Pro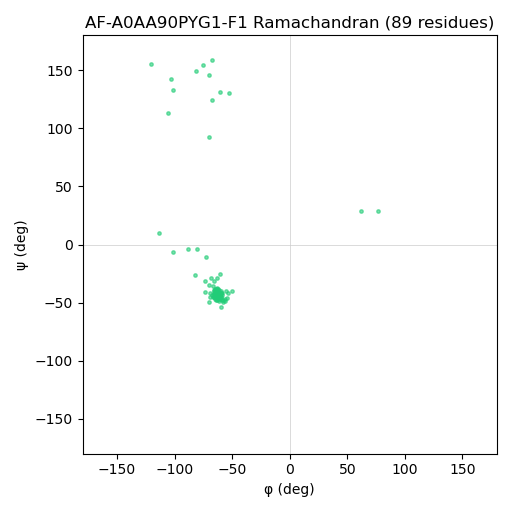tein AF-A0AA90PYG1-F1 (afdb_monomer)

Nearest PDB structures (foldseek):
  7t5u-assembly1_A  TM=7.226E-01  e=7.399E-02  Escherichia coli
  4pu8-assembly1_B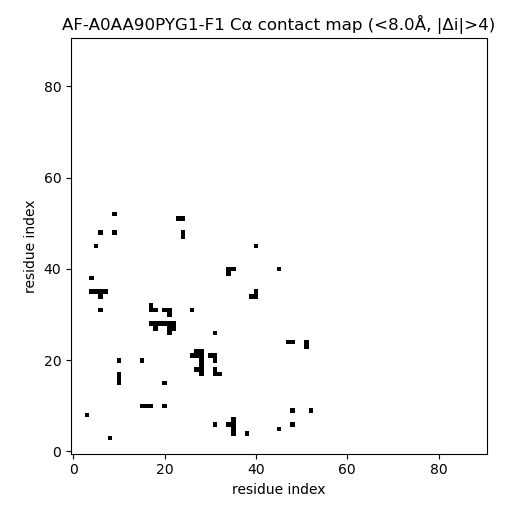  TM=7.060E-01  e=1.623E-01  Shewanella oneidensis MR-1
  3f51-assembly1_A  TM=5.510E-01  e=9.614E-02  Corynebacterium glutamicum
  4pu7-assembly1_B  TM=7.040E-01  e=2.109E-01  Shewanella oneidensis MR-1
  4pu4-assembly1_D  TM=6.996E-01  e=2.109E-01  Shewanella oneidensis MR-1

Structure (mmCIF, N/CA/C/O backbone):
data_AF-A0AA90PYG1-F1
#
_entry.id   AF-A0AA90PYG1-F1
#
loop_
_atom_site.group_PDB
_atom_site.id
_atom_site.type_symbol
_atom_site.label_atom_id
_atom_site.label_alt_id
_atom_site.label_comp_id
_atom_site.label_asym_id
_atom_site.label_entity_id
_atom_site.label_seq_id
_atom_site.pdbx_PDB_ins_code
_atom_site.Cartn_x
_atom_site.Cartn_y
_atom_site.Cartn_z
_atom_site.occupancy
_atom_site.B_iso_or_equiv
_atom_site.auth_seq_id
_atom_site.auth_comp_id
_atom_site.auth_asym_id
_atom_site.auth_atom_id
_atom_site.pdbx_PDB_model_num
ATOM 1 N N . MET A 1 1 ? 24.060 -6.320 7.397 1.00 38.59 1 MET A N 1
ATOM 2 C CA . MET A 1 1 ? 22.651 -5.964 7.652 1.00 38.59 1 MET A CA 1
ATOM 3 C C . MET A 1 1 ? 22.039 -5.659 6.305 1.00 38.59 1 MET A C 1
ATOM 5 O O . MET A 1 1 ? 22.411 -4.654 5.710 1.00 38.59 1 MET A O 1
ATOM 9 N N . ASP A 1 2 ? 21.211 -6.564 5.790 1.00 50.25 2 ASP A N 1
ATOM 10 C CA . ASP A 1 2 ? 20.607 -6.404 4.469 1.00 50.25 2 ASP A CA 1
ATOM 11 C C . ASP A 1 2 ? 19.624 -5.239 4.499 1.00 50.25 2 ASP A C 1
ATOM 13 O O . ASP A 1 2 ? 18.727 -5.171 5.340 1.00 50.25 2 ASP A O 1
ATOM 17 N N . LYS A 1 3 ? 19.838 -4.281 3.601 1.00 60.12 3 LYS A N 1
ATOM 18 C CA . LYS A 1 3 ? 18.965 -3.127 3.416 1.00 60.12 3 LYS A CA 1
ATOM 19 C C . LYS A 1 3 ? 17.663 -3.647 2.804 1.00 60.12 3 LYS A C 1
ATOM 21 O O . LYS A 1 3 ? 17.584 -3.856 1.598 1.00 60.12 3 LYS A O 1
ATOM 26 N N . GLU A 1 4 ? 16.689 -3.960 3.654 1.00 68.94 4 GLU A N 1
ATOM 27 C CA . GLU A 1 4 ? 15.437 -4.600 3.248 1.00 68.94 4 GLU A CA 1
ATOM 28 C C . GLU A 1 4 ? 14.761 -3.813 2.110 1.00 68.94 4 GLU A C 1
ATOM 30 O O . GLU A 1 4 ? 14.636 -2.588 2.161 1.00 68.94 4 GLU A O 1
ATOM 35 N N . ASN A 1 5 ? 14.367 -4.521 1.047 1.00 85.81 5 ASN A N 1
ATOM 36 C CA . ASN A 1 5 ? 13.723 -3.922 -0.121 1.00 85.81 5 ASN A CA 1
ATOM 37 C C . ASN A 1 5 ? 12.411 -3.237 0.302 1.00 85.81 5 ASN A C 1
ATOM 39 O O . ASN A 1 5 ? 11.580 -3.857 0.969 1.00 85.81 5 ASN A O 1
ATOM 43 N N . LEU A 1 6 ? 12.205 -1.987 -0.132 1.00 90.94 6 LEU A N 1
ATOM 44 C CA . LEU A 1 6 ? 11.021 -1.184 0.197 1.00 90.94 6 LEU A CA 1
ATOM 45 C C . LEU A 1 6 ? 9.706 -1.935 -0.066 1.00 90.94 6 LEU A C 1
ATOM 47 O O . LEU A 1 6 ? 8.806 -1.887 0.759 1.00 90.94 6 LEU A O 1
ATOM 51 N N . ILE A 1 7 ? 9.618 -2.695 -1.160 1.00 93.25 7 ILE A N 1
ATOM 52 C CA . IL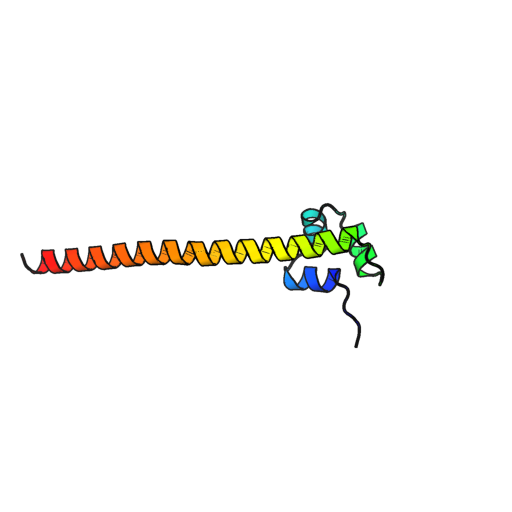E A 1 7 ? 8.427 -3.477 -1.518 1.00 93.25 7 ILE A CA 1
ATOM 53 C C . ILE A 1 7 ? 8.143 -4.565 -0.478 1.00 93.25 7 ILE A C 1
ATOM 55 O O . ILE A 1 7 ? 6.996 -4.741 -0.072 1.00 93.25 7 ILE A O 1
ATOM 59 N N . LYS A 1 8 ? 9.182 -5.287 -0.031 1.00 93.00 8 LYS A N 1
ATOM 60 C CA . LYS A 1 8 ? 9.055 -6.350 0.983 1.00 93.00 8 LYS A CA 1
ATOM 61 C C . LYS A 1 8 ? 8.569 -5.770 2.304 1.00 93.00 8 LYS A C 1
ATOM 63 O O . LYS A 1 8 ? 7.645 -6.308 2.910 1.00 93.00 8 LYS A O 1
ATOM 68 N N . LYS A 1 9 ? 9.163 -4.641 2.697 1.00 92.81 9 LYS A N 1
ATOM 69 C CA . LYS A 1 9 ? 8.787 -3.902 3.896 1.00 92.81 9 LYS A CA 1
ATOM 70 C C . LYS A 1 9 ? 7.324 -3.452 3.832 1.00 92.81 9 LYS A C 1
ATOM 72 O O . LYS A 1 9 ? 6.553 -3.812 4.712 1.00 92.81 9 LYS A O 1
ATOM 77 N N . THR A 1 10 ? 6.918 -2.760 2.765 1.00 93.44 10 THR A N 1
ATOM 78 C CA . THR A 1 10 ? 5.542 -2.258 2.614 1.00 93.44 10 THR A CA 1
ATOM 79 C C . THR A 1 10 ? 4.509 -3.385 2.576 1.00 93.44 10 THR A C 1
ATOM 81 O O . THR A 1 10 ? 3.481 -3.285 3.237 1.00 93.44 10 THR A O 1
ATOM 84 N N . ALA A 1 11 ? 4.776 -4.483 1.859 1.00 94.25 11 ALA A N 1
ATOM 85 C CA . ALA A 1 11 ? 3.874 -5.638 1.824 1.00 94.25 11 ALA A CA 1
ATOM 86 C C . ALA A 1 11 ? 3.656 -6.238 3.224 1.00 94.25 11 ALA A C 1
ATOM 88 O O . ALA A 1 11 ? 2.529 -6.558 3.597 1.00 94.25 11 ALA A O 1
ATOM 89 N N . LYS A 1 12 ? 4.729 -6.342 4.018 1.00 94.38 12 LYS A N 1
ATOM 90 C CA . LYS A 1 12 ? 4.678 -6.848 5.392 1.00 94.38 12 LYS A CA 1
ATOM 91 C C . LYS A 1 12 ? 3.954 -5.891 6.339 1.00 94.38 12 LYS A C 1
ATOM 93 O O . LYS A 1 12 ? 3.134 -6.346 7.127 1.00 94.38 12 LYS A O 1
ATOM 98 N N . GLU A 1 13 ? 4.246 -4.594 6.262 1.00 92.88 13 GLU A N 1
ATOM 99 C CA . GLU A 1 13 ? 3.626 -3.563 7.109 1.00 92.88 13 GLU A CA 1
ATOM 100 C C . GLU A 1 13 ? 2.121 -3.441 6.861 1.00 92.88 13 GLU A C 1
ATOM 102 O O . GLU A 1 13 ? 1.353 -3.319 7.809 1.00 92.88 13 GLU A O 1
ATOM 107 N N . LEU A 1 14 ? 1.694 -3.525 5.600 1.00 93.88 14 LEU A N 1
ATOM 108 C CA . LEU A 1 14 ? 0.284 -3.415 5.224 1.00 93.88 14 LEU A CA 1
ATOM 109 C C . LEU A 1 14 ? -0.467 -4.755 5.245 1.00 93.88 14 LEU A C 1
ATOM 111 O O . LEU A 1 14 ? -1.665 -4.777 4.978 1.00 93.88 14 LEU A O 1
ATOM 115 N N . GLY A 1 15 ? 0.218 -5.871 5.520 1.00 95.94 15 GLY A N 1
ATOM 116 C CA . GLY A 1 15 ? -0.381 -7.209 5.491 1.00 95.94 15 GLY A CA 1
ATOM 117 C C . GLY A 1 15 ? -0.912 -7.618 4.111 1.00 95.94 15 GLY A C 1
ATOM 118 O O . GLY A 1 15 ? -1.873 -8.377 4.029 1.00 95.94 15 GLY A O 1
ATOM 119 N N . MET A 1 16 ? -0.313 -7.104 3.032 1.00 96.06 16 MET A N 1
ATOM 120 C CA . MET A 1 16 ? -0.766 -7.316 1.655 1.00 96.06 16 MET A CA 1
ATOM 121 C C . MET A 1 16 ? 0.098 -8.343 0.928 1.00 96.06 16 MET A C 1
ATOM 123 O O . MET A 1 16 ? 1.328 -8.348 1.020 1.00 96.06 16 MET A O 1
ATOM 127 N N . THR A 1 17 ? -0.534 -9.165 0.097 1.00 96.94 17 THR A N 1
ATOM 128 C CA . THR A 1 17 ? 0.170 -9.947 -0.922 1.00 96.94 17 THR A CA 1
ATOM 129 C C . THR A 1 17 ? 0.745 -9.027 -2.005 1.00 96.94 17 THR A C 1
ATOM 131 O O . THR A 1 17 ? 0.253 -7.925 -2.243 1.00 96.94 17 THR A O 1
ATOM 134 N N . TYR A 1 18 ? 1.756 -9.482 -2.755 1.00 96.38 18 TYR A N 1
ATOM 135 C CA . TYR A 1 18 ? 2.293 -8.700 -3.884 1.00 96.38 18 TYR A CA 1
ATOM 136 C C . TYR A 1 18 ? 1.262 -8.416 -4.979 1.00 96.38 18 TYR A C 1
ATOM 138 O O . TYR A 1 18 ? 1.396 -7.430 -5.702 1.00 96.38 18 TYR A O 1
ATOM 146 N N . LYS A 1 19 ? 0.237 -9.265 -5.101 1.00 97.38 19 LYS A N 1
ATOM 147 C CA . LYS A 1 19 ? -0.873 -9.046 -6.024 1.00 97.38 19 LYS A CA 1
ATOM 148 C C . LYS A 1 19 ? -1.743 -7.879 -5.561 1.00 97.38 19 LYS A C 1
ATOM 150 O O . LYS A 1 19 ? -2.012 -6.984 -6.353 1.00 97.38 19 LYS A O 1
ATOM 155 N N . GLU A 1 20 ? -2.146 -7.874 -4.293 1.00 97.62 20 GLU A N 1
ATOM 156 C CA . GLU A 1 20 ? -2.945 -6.789 -3.705 1.00 97.62 20 GLU A CA 1
ATOM 157 C C . GLU A 1 20 ? -2.172 -5.475 -3.690 1.00 97.62 20 GLU A C 1
ATOM 159 O O . GLU A 1 20 ? -2.714 -4.448 -4.092 1.00 97.62 20 GLU A O 1
ATOM 164 N N . LEU A 1 21 ? -0.887 -5.525 -3.324 1.00 97.06 21 LEU A N 1
ATOM 165 C CA . LEU A 1 21 ? -0.006 -4.367 -3.375 1.00 97.06 21 LEU A CA 1
ATOM 166 C C . LEU A 1 21 ? 0.059 -3.808 -4.798 1.00 97.06 21 LEU A C 1
ATOM 168 O O . LEU A 1 21 ? -0.165 -2.622 -4.990 1.00 97.06 21 LEU A O 1
ATOM 172 N N . GLY A 1 22 ? 0.291 -4.660 -5.803 1.00 97.12 22 GLY A N 1
ATOM 173 C CA . GLY A 1 22 ? 0.297 -4.250 -7.208 1.00 97.12 22 GLY A CA 1
ATOM 174 C C . GLY A 1 22 ? -1.004 -3.569 -7.629 1.00 97.12 22 GLY A C 1
ATOM 175 O O . GLY A 1 22 ? -0.962 -2.464 -8.164 1.00 97.12 22 GLY A O 1
ATOM 176 N N . ILE A 1 23 ? -2.156 -4.167 -7.313 1.00 97.50 23 ILE A N 1
ATOM 177 C CA . ILE A 1 23 ? -3.475 -3.588 -7.613 1.00 97.50 23 ILE A CA 1
ATOM 178 C C . ILE A 1 23 ? -3.634 -2.210 -6.957 1.00 97.50 23 ILE A C 1
ATOM 180 O O . ILE A 1 23 ? -4.083 -1.276 -7.619 1.00 97.50 23 ILE A O 1
ATOM 184 N N . ALA A 1 24 ? -3.217 -2.057 -5.696 1.00 97.00 24 ALA A N 1
ATOM 185 C CA . ALA A 1 24 ? -3.340 -0.805 -4.953 1.00 97.00 24 ALA A CA 1
ATOM 186 C C . ALA A 1 24 ? -2.534 0.357 -5.563 1.00 97.00 24 ALA A C 1
ATOM 188 O O . ALA A 1 24 ? -2.935 1.510 -5.424 1.00 97.00 24 ALA A O 1
ATOM 189 N N . ILE A 1 25 ? -1.419 0.068 -6.244 1.00 96.38 25 ILE A N 1
ATOM 190 C CA . ILE A 1 25 ? -0.544 1.082 -6.860 1.00 96.38 25 ILE A CA 1
ATOM 191 C C . ILE A 1 25 ? -0.513 1.046 -8.397 1.00 96.38 25 ILE A C 1
ATOM 193 O O . ILE A 1 25 ? 0.304 1.735 -9.006 1.00 96.38 25 ILE A O 1
ATOM 197 N N . GLY A 1 26 ? -1.393 0.273 -9.040 1.00 96.19 26 GLY A N 1
ATOM 198 C CA . GLY A 1 26 ? -1.521 0.229 -10.503 1.00 96.19 26 GLY A CA 1
ATOM 199 C C . GLY A 1 26 ? -0.435 -0.572 -11.236 1.00 96.19 26 GLY A C 1
ATOM 200 O O . GLY A 1 26 ? -0.122 -0.273 -12.386 1.00 96.19 26 GLY A O 1
ATOM 201 N N . TYR A 1 27 ? 0.139 -1.592 -10.595 1.00 96.50 27 TYR A N 1
ATOM 202 C CA . TYR A 1 27 ? 1.155 -2.486 -11.160 1.00 96.50 27 TYR A CA 1
ATOM 203 C C . TYR A 1 27 ? 0.703 -3.952 -11.161 1.00 96.50 27 TYR A C 1
ATOM 205 O O . TYR A 1 27 ? -0.097 -4.387 -10.337 1.00 96.50 27 TYR A O 1
ATOM 213 N N . SER A 1 28 ? 1.266 -4.756 -12.066 1.00 96.88 28 SER A N 1
ATOM 214 C CA . SER A 1 28 ? 1.035 -6.205 -12.068 1.00 96.88 28 SER A CA 1
ATOM 215 C C . SER A 1 28 ? 1.817 -6.906 -10.949 1.00 96.88 28 SER A C 1
ATOM 217 O O . SER A 1 28 ? 2.890 -6.445 -10.542 1.00 96.88 28 SER A O 1
ATOM 219 N N . GLN A 1 29 ? 1.328 -8.064 -10.493 1.00 96.38 29 GLN A N 1
ATOM 220 C CA . GLN A 1 29 ? 2.026 -8.892 -9.501 1.00 96.38 29 GLN A CA 1
ATOM 221 C C . GLN A 1 29 ? 3.452 -9.2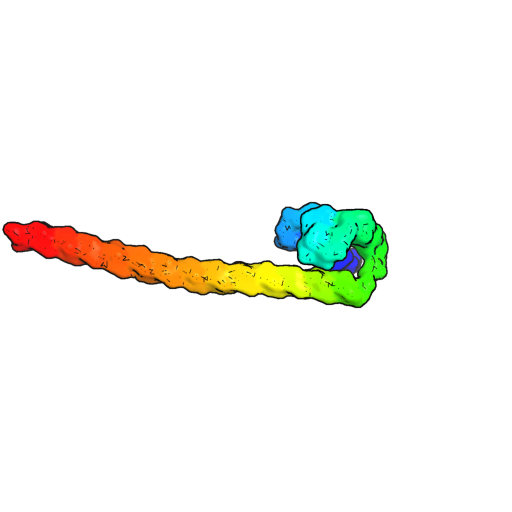38 -9.959 1.00 96.38 29 GLN A C 1
ATOM 223 O O . GLN A 1 29 ? 4.386 -9.219 -9.158 1.00 96.38 29 GLN A O 1
ATOM 228 N N . GLU A 1 30 ? 3.639 -9.543 -11.244 1.00 95.06 30 GLU A N 1
ATOM 229 C CA . GLU A 1 30 ? 4.936 -9.903 -11.822 1.00 95.06 30 GLU A CA 1
ATOM 230 C C . GLU A 1 30 ? 5.915 -8.735 -11.733 1.00 95.06 30 GLU A C 1
ATOM 232 O O . GLU A 1 30 ? 7.091 -8.942 -11.437 1.00 95.06 30 GLU A O 1
ATOM 237 N N . THR A 1 31 ? 5.437 -7.508 -11.960 1.00 94.12 31 THR A N 1
ATOM 238 C CA . THR A 1 31 ? 6.268 -6.305 -11.852 1.00 94.12 31 THR A CA 1
ATOM 239 C C . THR A 1 31 ? 6.725 -6.100 -10.410 1.00 94.12 31 THR A C 1
ATOM 241 O O . THR A 1 31 ? 7.920 -5.943 -10.165 1.00 94.12 31 THR A O 1
ATOM 244 N N . ILE A 1 32 ? 5.805 -6.214 -9.446 1.00 95.44 32 ILE A N 1
ATOM 245 C CA . ILE A 1 32 ? 6.119 -6.124 -8.013 1.00 95.44 32 ILE A CA 1
ATOM 246 C C . ILE A 1 32 ? 7.096 -7.223 -7.585 1.00 95.44 32 ILE A C 1
ATOM 248 O O . ILE A 1 32 ? 8.097 -6.933 -6.937 1.00 95.44 32 ILE A O 1
ATOM 252 N N . SER A 1 33 ? 6.863 -8.473 -7.989 1.00 94.31 33 SER A N 1
ATOM 253 C CA . SER A 1 33 ? 7.722 -9.611 -7.646 1.00 94.31 33 SER A CA 1
ATOM 254 C C . SER A 1 33 ? 9.142 -9.457 -8.204 1.00 94.31 33 SER A C 1
ATOM 256 O O . SER A 1 33 ? 10.122 -9.661 -7.478 1.00 94.31 33 SER A O 1
ATOM 258 N N . LYS A 1 34 ? 9.271 -9.016 -9.464 1.00 93.38 34 LYS A N 1
ATOM 259 C CA . LYS A 1 34 ? 10.567 -8.726 -10.095 1.00 93.38 34 LYS A CA 1
ATOM 260 C C . LYS A 1 34 ? 11.289 -7.591 -9.375 1.00 93.38 34 LYS A C 1
ATOM 262 O O . LYS A 1 34 ? 12.460 -7.738 -9.035 1.00 93.38 34 LYS A O 1
ATOM 267 N N . SER A 1 35 ? 10.601 -6.488 -9.088 1.00 92.50 35 SER A N 1
ATOM 268 C CA . SER A 1 35 ? 11.185 -5.350 -8.371 1.00 92.50 35 SER A CA 1
ATOM 269 C C . SER A 1 35 ? 11.513 -5.659 -6.906 1.00 92.50 35 SER A C 1
ATOM 271 O O . SER A 1 35 ? 12.460 -5.088 -6.380 1.00 92.50 35 SER A O 1
ATOM 273 N N . ALA A 1 36 ? 10.789 -6.573 -6.252 1.00 91.81 36 ALA A N 1
ATOM 274 C CA . ALA A 1 36 ? 11.075 -7.033 -4.889 1.00 91.81 36 ALA A CA 1
ATOM 275 C C . ALA A 1 36 ? 12.301 -7.958 -4.822 1.00 91.81 36 ALA A C 1
ATOM 277 O O . ALA A 1 36 ? 13.001 -8.011 -3.808 1.00 91.81 36 ALA A O 1
ATOM 278 N N . SER A 1 37 ? 12.529 -8.721 -5.891 1.00 89.62 37 SER A N 1
ATOM 279 C CA . SER A 1 37 ? 13.678 -9.625 -6.030 1.00 89.62 37 SER A CA 1
ATOM 280 C C . SER A 1 37 ? 14.935 -8.888 -6.501 1.00 89.62 37 SER A C 1
ATOM 282 O O . SER A 1 37 ? 16.047 -9.314 -6.214 1.00 89.62 37 SER A O 1
ATOM 284 N N . SER A 1 38 ? 14.750 -7.772 -7.205 1.00 84.94 38 SER A N 1
ATOM 285 C CA . SER A 1 38 ? 15.797 -6.842 -7.624 1.00 84.94 38 SER A CA 1
ATOM 286 C C . SER A 1 38 ? 16.175 -5.882 -6.488 1.00 84.94 38 SER A C 1
ATOM 288 O O . SER A 1 38 ? 15.330 -5.484 -5.692 1.00 84.94 38 SER A O 1
ATOM 290 N N . GLU A 1 39 ? 17.428 -5.430 -6.438 1.00 74.12 39 GLU A N 1
ATOM 291 C CA . GLU A 1 39 ? 17.838 -4.304 -5.574 1.00 74.12 39 GLU A CA 1
ATOM 292 C C . GLU A 1 39 ? 17.507 -2.931 -6.187 1.00 74.12 39 GLU A C 1
ATOM 294 O O . GLU A 1 39 ? 17.720 -1.887 -5.573 1.00 74.12 39 GLU A O 1
ATOM 299 N N . LYS A 1 40 ? 16.979 -2.915 -7.416 1.00 81.25 40 LYS A N 1
ATOM 300 C CA . LYS A 1 40 ? 16.631 -1.701 -8.156 1.00 81.25 40 LYS A CA 1
ATOM 301 C C . LYS A 1 40 ? 15.120 -1.509 -8.175 1.00 81.25 40 LYS A C 1
ATOM 303 O O . LYS A 1 40 ? 14.404 -2.260 -8.840 1.00 81.25 40 LYS A O 1
ATOM 308 N N . ILE A 1 41 ? 14.665 -0.460 -7.495 1.00 88.81 41 ILE A N 1
ATOM 309 C CA . ILE A 1 41 ? 13.305 0.070 -7.582 1.00 88.81 41 ILE A CA 1
ATOM 310 C C . ILE A 1 41 ? 13.306 1.317 -8.470 1.00 88.81 41 ILE A C 1
ATOM 312 O O . ILE A 1 41 ? 14.165 2.187 -8.339 1.00 88.81 41 ILE A O 1
ATOM 316 N N . SER A 1 42 ? 12.362 1.400 -9.407 1.00 91.25 42 SER A N 1
ATOM 317 C CA . SER A 1 42 ? 12.193 2.615 -10.211 1.00 91.25 42 SER A CA 1
ATOM 318 C C . SER A 1 42 ? 11.627 3.745 -9.347 1.00 91.25 42 SER A C 1
ATOM 320 O O . SER A 1 42 ? 10.780 3.485 -8.491 1.00 91.25 42 SER A O 1
ATOM 322 N N . LEU A 1 43 ? 12.020 4.992 -9.613 1.00 93.69 43 LEU A N 1
ATOM 323 C CA . LEU A 1 43 ? 11.496 6.158 -8.896 1.00 93.69 43 LEU A CA 1
ATOM 324 C C . LEU A 1 43 ? 9.950 6.244 -8.903 1.00 93.69 43 LEU A C 1
ATOM 326 O O . LEU A 1 43 ? 9.387 6.512 -7.842 1.00 93.69 43 LEU A O 1
ATOM 330 N N . PRO A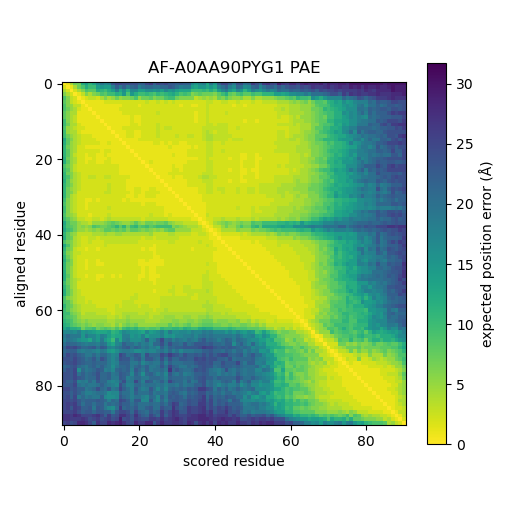 1 44 ? 9.235 5.963 -10.016 1.00 95.25 44 PRO A N 1
ATOM 331 C CA . PRO A 1 44 ? 7.770 5.953 -10.011 1.00 95.25 44 PRO A CA 1
ATOM 332 C C . PRO A 1 44 ? 7.176 4.917 -9.052 1.00 95.25 44 PRO A C 1
ATOM 334 O O . PRO A 1 44 ? 6.272 5.233 -8.285 1.00 95.25 44 PRO A O 1
ATOM 337 N N . LEU A 1 45 ? 7.713 3.692 -9.054 1.00 94.62 45 LEU A N 1
ATOM 338 C CA . LEU A 1 45 ? 7.270 2.627 -8.151 1.00 94.62 45 LEU A CA 1
ATOM 339 C C . LEU A 1 45 ? 7.537 2.984 -6.684 1.00 94.62 45 LEU A C 1
ATOM 341 O O . LEU A 1 45 ? 6.672 2.789 -5.836 1.00 94.62 45 LEU A O 1
ATOM 345 N N . GLN A 1 46 ? 8.705 3.559 -6.392 1.00 94.56 46 GLN A N 1
ATOM 346 C CA . GLN A 1 46 ? 9.015 4.056 -5.055 1.00 94.56 46 GLN A CA 1
ATOM 347 C C . GLN A 1 46 ? 7.990 5.104 -4.599 1.00 94.56 46 GLN A C 1
ATOM 349 O O . GLN A 1 46 ? 7.452 4.993 -3.500 1.00 94.56 46 GLN A O 1
ATOM 354 N N . LYS A 1 47 ? 7.679 6.091 -5.449 1.00 96.31 47 LYS A N 1
ATOM 355 C CA . LYS A 1 47 ? 6.698 7.131 -5.116 1.00 96.31 47 LYS A CA 1
ATOM 356 C C . LYS A 1 47 ? 5.294 6.578 -4.920 1.00 96.31 47 LYS A C 1
ATOM 358 O O . LYS A 1 47 ? 4.611 7.009 -3.998 1.00 96.31 47 LYS A O 1
ATOM 363 N N . ALA A 1 48 ? 4.891 5.594 -5.716 1.00 96.62 48 ALA A N 1
ATOM 364 C CA . ALA A 1 48 ? 3.597 4.948 -5.546 1.00 96.62 48 ALA A CA 1
ATOM 365 C C . ALA A 1 48 ? 3.476 4.238 -4.181 1.00 96.62 48 ALA A C 1
ATOM 367 O O . ALA A 1 48 ? 2.450 4.366 -3.516 1.00 96.62 48 ALA A O 1
ATOM 368 N N . LEU A 1 49 ? 4.537 3.561 -3.718 1.00 95.44 49 LEU A N 1
ATOM 369 C CA . LEU A 1 49 ? 4.570 2.936 -2.387 1.00 95.44 49 LEU A CA 1
ATOM 370 C C . LEU A 1 49 ? 4.527 3.974 -1.256 1.00 95.44 49 LEU A C 1
ATOM 372 O O . LEU A 1 49 ? 3.758 3.815 -0.312 1.00 95.44 49 LEU A O 1
ATOM 376 N N . GLU A 1 50 ? 5.313 5.051 -1.362 1.00 95.19 50 GLU A N 1
ATOM 377 C CA . GLU A 1 50 ? 5.308 6.156 -0.387 1.00 95.19 50 GLU A CA 1
ATOM 378 C C . GLU A 1 50 ? 3.914 6.804 -0.271 1.00 95.19 50 GLU A C 1
ATOM 380 O O . GLU A 1 50 ? 3.435 7.088 0.831 1.00 95.19 50 GLU A O 1
ATOM 385 N N . MET A 1 51 ? 3.231 6.996 -1.404 1.00 96.75 51 MET A N 1
ATOM 386 C CA . MET A 1 51 ? 1.865 7.517 -1.437 1.00 96.75 51 MET A CA 1
ATOM 387 C C . MET A 1 51 ? 0.864 6.552 -0.799 1.00 96.75 51 MET A C 1
ATOM 389 O O . MET A 1 51 ? 0.029 6.997 -0.017 1.00 96.75 51 MET A O 1
ATOM 393 N N . LEU A 1 52 ? 0.959 5.247 -1.082 1.00 97.19 52 LEU A N 1
ATOM 394 C CA . LEU A 1 52 ? 0.073 4.246 -0.482 1.00 97.19 52 LEU A CA 1
ATOM 395 C C . LEU A 1 52 ? 0.185 4.237 1.049 1.00 97.19 52 LEU A C 1
ATOM 397 O O . LEU A 1 52 ? -0.838 4.250 1.728 1.00 97.19 52 LEU A O 1
ATOM 401 N N . ILE A 1 53 ? 1.409 4.265 1.585 1.00 95.44 53 ILE A N 1
ATOM 402 C CA . ILE A 1 53 ? 1.650 4.344 3.037 1.00 95.44 53 ILE A CA 1
ATOM 403 C C . ILE A 1 53 ? 0.995 5.603 3.611 1.00 95.44 53 ILE A C 1
ATOM 405 O O . ILE A 1 53 ? 0.242 5.527 4.576 1.00 95.44 53 ILE A O 1
ATOM 409 N N . THR A 1 54 ? 1.210 6.753 2.966 1.00 95.31 54 THR A N 1
ATOM 410 C CA . THR A 1 54 ? 0.624 8.028 3.404 1.00 95.31 54 THR A CA 1
ATOM 411 C C . THR A 1 54 ? -0.905 7.974 3.419 1.00 95.31 54 THR A C 1
ATOM 413 O O . THR A 1 54 ? -1.528 8.457 4.361 1.00 95.31 54 THR A O 1
ATOM 416 N N . ILE A 1 55 ? -1.524 7.370 2.400 1.00 96.19 55 ILE A N 1
ATOM 417 C CA . ILE A 1 55 ? -2.980 7.194 2.334 1.00 96.19 55 ILE A CA 1
ATOM 418 C C . ILE A 1 55 ? -3.465 6.330 3.501 1.00 96.19 55 ILE A C 1
ATOM 420 O O . ILE A 1 55 ? -4.417 6.719 4.172 1.00 96.19 55 ILE A O 1
ATOM 424 N N . LYS A 1 56 ? -2.793 5.210 3.796 1.00 94.19 56 LYS A N 1
ATOM 425 C CA . LYS A 1 56 ? -3.162 4.339 4.923 1.00 94.19 56 LYS A CA 1
ATOM 426 C C . LYS A 1 56 ? -3.031 5.029 6.277 1.00 94.19 56 LYS A C 1
ATOM 428 O O . LYS A 1 56 ? -3.942 4.932 7.096 1.00 94.19 56 LYS A O 1
ATOM 433 N N . ASP A 1 57 ? -1.974 5.804 6.481 1.00 94.19 57 ASP A N 1
ATOM 434 C CA . ASP A 1 57 ? -1.819 6.606 7.697 1.00 94.19 57 ASP A CA 1
ATOM 435 C C . ASP A 1 57 ? -2.923 7.664 7.839 1.00 94.19 57 ASP A C 1
ATOM 437 O O . ASP A 1 57 ? -3.399 7.934 8.944 1.00 94.19 57 ASP A O 1
ATOM 441 N N . LEU A 1 58 ? -3.336 8.288 6.731 1.00 94.62 58 LEU A N 1
ATOM 442 C CA . LEU A 1 58 ? -4.425 9.266 6.728 1.00 94.62 58 LEU A CA 1
ATOM 443 C C . LEU A 1 58 ? -5.783 8.610 7.002 1.00 94.62 58 LEU A C 1
ATOM 445 O O . LEU A 1 58 ? -6.551 9.152 7.795 1.00 94.62 58 LEU A O 1
ATOM 449 N N . GLU A 1 59 ? -6.063 7.446 6.413 1.00 93.06 59 GLU A N 1
ATOM 450 C CA . GLU A 1 59 ? -7.269 6.655 6.696 1.00 93.06 59 GLU A CA 1
ATOM 451 C C . GLU A 1 59 ? -7.374 6.331 8.196 1.00 93.06 59 GLU A C 1
ATOM 453 O O . GLU A 1 59 ? -8.407 6.600 8.809 1.00 93.06 59 GLU A O 1
ATOM 458 N N . LEU A 1 60 ? -6.281 5.873 8.820 1.00 91.94 60 LEU A N 1
ATOM 459 C CA . LEU A 1 60 ? -6.230 5.578 10.259 1.00 91.94 60 LEU A CA 1
ATOM 460 C C . LEU A 1 60 ? -6.446 6.826 11.136 1.00 91.94 60 LEU A C 1
ATOM 462 O O . LEU A 1 60 ? -7.129 6.778 12.165 1.00 91.94 60 LEU A O 1
ATOM 466 N N . LYS A 1 61 ? -5.887 7.975 10.741 1.00 89.69 61 LYS A N 1
ATOM 467 C CA . LYS A 1 61 ? -6.103 9.257 11.441 1.00 89.69 61 LYS A CA 1
ATOM 468 C C . LYS A 1 61 ? -7.552 9.729 11.347 1.00 89.69 61 LYS A C 1
ATOM 470 O O . LYS A 1 61 ? -8.093 10.256 12.320 1.00 89.69 61 LYS A O 1
ATOM 475 N N . ILE A 1 62 ? -8.187 9.541 10.193 1.00 92.06 62 ILE A N 1
ATOM 476 C CA . ILE A 1 62 ? -9.605 9.854 10.005 1.00 92.06 62 ILE A CA 1
ATOM 477 C C . ILE A 1 62 ? -10.460 8.921 10.865 1.00 92.06 62 ILE A C 1
ATOM 479 O O . ILE A 1 62 ? -11.359 9.392 11.559 1.00 92.06 62 ILE A O 1
ATOM 483 N N . GLU A 1 63 ? -10.165 7.620 10.873 1.00 87.69 63 GLU A N 1
ATOM 484 C CA . GLU A 1 63 ? -10.905 6.637 11.665 1.00 87.69 63 GLU A CA 1
ATOM 485 C C . GLU A 1 63 ? -10.825 6.935 13.166 1.00 87.69 63 GLU A C 1
ATOM 487 O O . GLU A 1 63 ? -11.858 7.028 13.827 1.00 87.69 63 GLU A O 1
ATOM 492 N N . SER A 1 64 ? -9.625 7.186 13.693 1.00 82.06 64 SER A N 1
ATOM 493 C CA . SER A 1 64 ? -9.435 7.552 15.106 1.00 82.06 64 SER A CA 1
ATOM 494 C C . SER A 1 64 ? -10.119 8.873 15.481 1.00 82.06 64 SER A C 1
ATOM 496 O O . SER A 1 64 ? -10.730 8.968 16.547 1.00 82.06 64 SER A O 1
ATOM 498 N N . SER A 1 65 ? -10.105 9.872 14.591 1.00 82.94 65 SER A N 1
ATOM 499 C CA . SER A 1 65 ? -10.836 11.134 14.801 1.00 82.94 65 SER A CA 1
ATOM 500 C C . SER A 1 65 ? -12.355 10.921 14.820 1.00 82.94 65 SER A C 1
ATOM 502 O O . SER A 1 65 ? -13.059 11.462 15.673 1.00 82.94 65 SER A O 1
ATOM 504 N N . ASN A 1 66 ? -12.875 10.094 13.911 1.00 80.69 66 ASN A N 1
ATOM 505 C CA . ASN A 1 66 ? -14.301 9.783 13.824 1.00 80.69 66 ASN A CA 1
ATOM 506 C C . ASN A 1 66 ? -14.787 8.915 14.991 1.00 80.69 66 ASN A C 1
ATOM 508 O O . ASN A 1 66 ? -15.910 9.101 15.459 1.00 80.69 66 ASN A O 1
ATOM 512 N N . GLN A 1 67 ? -13.958 7.996 15.489 1.00 71.50 67 GLN A N 1
ATOM 513 C CA . GLN A 1 67 ? -14.261 7.218 16.690 1.00 71.50 67 GLN A CA 1
ATOM 514 C C . GLN A 1 67 ? -14.424 8.124 17.913 1.00 71.50 67 GLN A C 1
ATOM 516 O O . GLN A 1 67 ? -15.362 7.923 18.679 1.00 71.50 67 GLN A O 1
ATOM 521 N N . GLY A 1 68 ? -13.600 9.169 18.056 1.00 68.31 68 GLY A N 1
ATOM 522 C CA . GLY A 1 68 ? -13.798 10.196 19.086 1.00 68.31 68 GLY A CA 1
ATOM 523 C C . GLY A 1 68 ? -15.200 10.816 19.032 1.00 68.31 68 GLY A C 1
ATOM 524 O O . GLY A 1 68 ? -15.901 10.855 20.038 1.00 68.31 68 GLY A O 1
ATOM 525 N N . LEU A 1 69 ? -15.667 11.183 17.834 1.00 66.25 69 LEU A N 1
ATOM 526 C CA . LEU A 1 69 ? -16.997 11.774 17.633 1.00 66.25 69 LEU A CA 1
ATOM 527 C C . LEU A 1 69 ? -18.156 10.809 17.933 1.00 66.25 69 LEU A C 1
ATOM 529 O O . LEU A 1 69 ? -19.208 11.240 18.406 1.00 66.25 69 LEU A O 1
ATOM 533 N N . GLN A 1 70 ? -18.001 9.517 17.631 1.00 61.38 70 GLN A N 1
ATOM 534 C CA . GLN A 1 70 ? -19.018 8.508 17.951 1.00 61.38 70 GLN A CA 1
ATOM 535 C C . GLN A 1 70 ? -19.044 8.207 19.452 1.00 61.38 70 GLN A C 1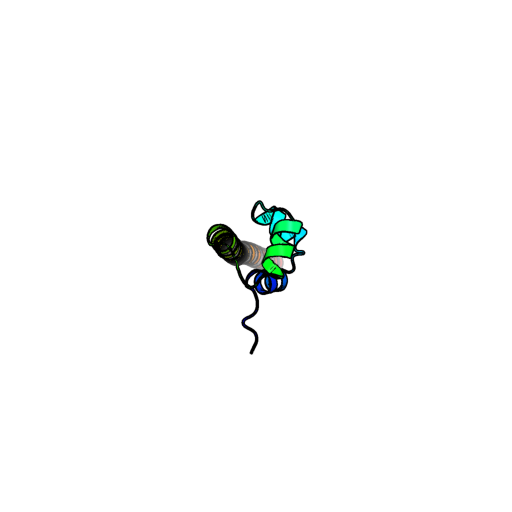
ATOM 537 O O . GLN A 1 70 ? -20.120 8.129 20.041 1.00 61.38 70 GLN A O 1
ATOM 542 N N . ASN A 1 71 ? -17.873 8.123 20.086 1.00 67.62 71 ASN A N 1
ATOM 543 C CA . ASN A 1 71 ? -17.749 7.908 21.526 1.00 67.62 71 ASN A CA 1
ATOM 544 C C . ASN A 1 71 ? -18.359 9.070 22.325 1.00 67.62 71 ASN A C 1
ATOM 546 O O . ASN A 1 71 ? -19.074 8.829 23.296 1.00 67.62 71 ASN A O 1
ATOM 550 N N . ASP A 1 72 ? -18.162 10.314 21.881 1.00 69.38 72 ASP A N 1
ATOM 551 C CA . ASP A 1 72 ? -18.762 11.491 22.520 1.00 69.38 72 ASP A CA 1
ATOM 552 C C . ASP A 1 72 ? -20.297 11.504 22.416 1.00 69.38 72 ASP A C 1
ATOM 554 O O . ASP A 1 72 ? -20.981 11.845 23.384 1.00 69.38 72 ASP A O 1
ATOM 558 N N . LYS A 1 73 ? -20.866 11.081 21.277 1.00 72.31 73 LYS A N 1
ATOM 559 C CA . LYS A 1 73 ? -22.326 10.956 21.109 1.00 72.31 73 LYS A CA 1
ATOM 560 C C . LYS A 1 73 ? -22.920 9.852 21.978 1.00 72.31 73 LYS A C 1
ATOM 562 O O . LYS A 1 73 ? -23.957 10.072 22.602 1.00 72.31 73 LYS A O 1
ATOM 567 N N . THR A 1 74 ? -22.270 8.691 22.034 1.00 74.12 74 THR A N 1
ATOM 568 C CA . THR A 1 74 ? -22.700 7.576 22.888 1.00 74.12 74 THR A CA 1
ATOM 569 C C . THR A 1 74 ? -22.659 7.979 24.361 1.00 74.12 74 THR A C 1
ATOM 571 O O . THR A 1 74 ? -23.643 7.786 25.068 1.00 74.12 74 THR A O 1
ATOM 574 N N . ARG A 1 75 ? -21.590 8.661 24.799 1.00 75.06 75 ARG A N 1
ATOM 575 C CA . ARG A 1 75 ? -21.471 9.176 26.171 1.00 75.06 75 ARG A CA 1
ATOM 576 C C . ARG A 1 75 ? -22.590 10.157 26.528 1.00 75.06 75 ARG A C 1
ATOM 578 O O . ARG A 1 75 ? -23.191 10.031 27.590 1.00 75.06 75 ARG A O 1
ATOM 585 N N . ALA A 1 76 ? -22.906 11.101 25.640 1.00 81.38 76 ALA A N 1
ATOM 586 C CA . ALA A 1 76 ? -23.992 12.057 25.861 1.00 81.38 76 ALA A CA 1
ATOM 587 C C . ALA A 1 76 ? -25.373 11.376 25.952 1.00 81.38 76 ALA A C 1
ATOM 589 O O . ALA A 1 76 ? -26.213 11.782 26.757 1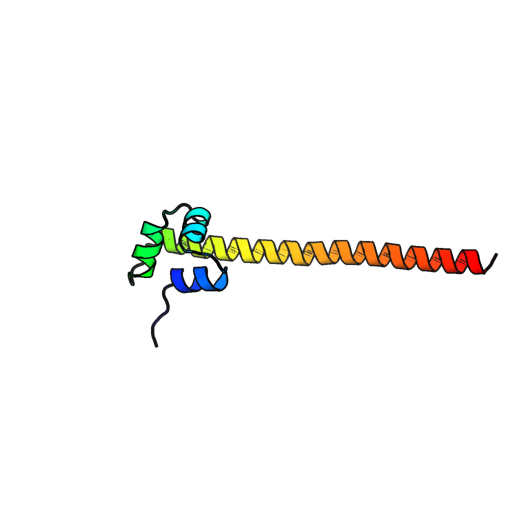.00 81.38 76 ALA A O 1
ATOM 590 N N . TYR A 1 77 ? -25.610 10.330 25.152 1.00 82.19 77 TYR A N 1
ATOM 591 C CA . TYR A 1 77 ? -26.842 9.543 25.221 1.00 82.19 77 TYR A CA 1
ATOM 592 C C . TYR A 1 77 ? -26.951 8.769 26.543 1.00 82.19 77 TYR A C 1
ATOM 594 O O . TYR A 1 77 ? -27.995 8.822 27.193 1.00 82.19 77 TYR A O 1
ATOM 602 N N . ASP A 1 78 ? -25.871 8.116 26.977 1.00 85.44 78 ASP A N 1
ATOM 603 C CA . ASP A 1 78 ? -25.830 7.372 28.242 1.00 85.44 78 ASP A CA 1
ATOM 604 C C . ASP A 1 78 ? -26.061 8.291 29.455 1.00 85.44 78 ASP A C 1
ATOM 606 O O . ASP A 1 78 ? -26.860 7.969 30.339 1.00 85.44 78 ASP A O 1
ATOM 610 N N . GLU A 1 79 ? -25.442 9.477 29.470 1.00 90.75 79 GLU A N 1
ATOM 611 C CA . GLU A 1 79 ? -25.653 10.495 30.509 1.00 90.75 79 GLU A CA 1
ATOM 612 C C . GLU A 1 79 ? -27.114 10.974 30.557 1.00 90.75 79 GLU A C 1
ATOM 614 O O . GLU A 1 79 ? -27.703 11.098 31.636 1.00 90.75 79 GLU A O 1
ATOM 619 N N . MET A 1 80 ? -27.731 11.195 29.393 1.00 91.06 80 MET A N 1
ATOM 620 C CA . MET A 1 80 ? -29.135 11.598 29.295 1.00 91.06 80 MET A CA 1
ATOM 621 C C . MET A 1 80 ? -30.083 10.499 29.799 1.00 91.06 80 MET A C 1
ATOM 623 O O . MET A 1 80 ? -31.043 10.788 30.517 1.00 91.06 80 MET A O 1
ATOM 627 N N . VAL A 1 81 ? -29.815 9.236 29.459 1.00 89.19 81 VAL A N 1
ATOM 628 C CA . VAL A 1 81 ? -30.612 8.087 29.914 1.00 89.19 81 VAL A CA 1
ATOM 629 C C . VAL A 1 81 ? -30.519 7.915 31.431 1.00 89.19 81 VAL A C 1
ATOM 631 O O . VAL A 1 81 ? -31.541 7.686 32.081 1.00 89.19 81 VAL A O 1
ATOM 634 N N . GLU A 1 82 ? -29.333 8.061 32.024 1.00 92.81 82 GLU A N 1
ATOM 635 C CA . GLU A 1 82 ? -29.182 8.015 33.482 1.00 92.81 82 GLU A CA 1
ATOM 636 C C . GLU A 1 82 ? -29.892 9.181 34.181 1.00 92.81 82 GLU A C 1
ATOM 638 O O . GLU A 1 82 ? -30.560 8.980 35.202 1.00 92.81 82 GLU A O 1
ATOM 643 N N . ALA A 1 83 ? -29.848 10.385 33.604 1.00 91.44 83 ALA A N 1
ATOM 644 C CA . ALA A 1 83 ? -30.614 11.524 34.108 1.00 91.44 83 ALA A CA 1
ATOM 645 C C . ALA A 1 83 ? -32.132 11.254 34.086 1.00 91.44 83 ALA A 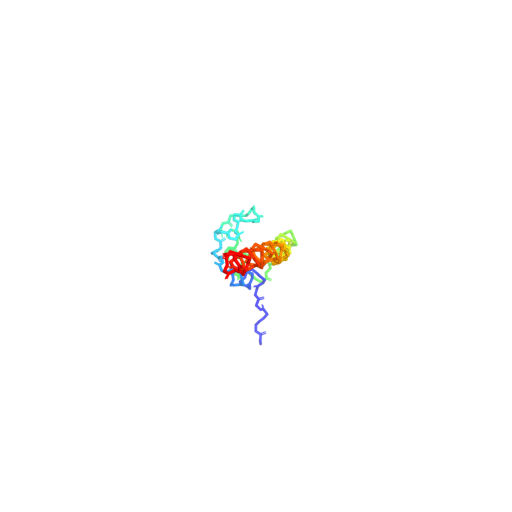C 1
ATOM 647 O O . ALA A 1 83 ? -32.819 11.509 35.078 1.00 91.44 83 ALA A O 1
ATOM 648 N N . LEU A 1 84 ? -32.647 10.665 33.000 1.00 90.06 84 LEU A N 1
ATOM 649 C CA . LEU A 1 84 ? -34.049 10.250 32.867 1.00 90.06 84 LEU A CA 1
ATOM 650 C C . LEU A 1 84 ? -34.443 9.195 33.907 1.00 90.06 84 LEU A C 1
ATOM 652 O O . LEU A 1 84 ? -35.461 9.346 34.580 1.00 90.06 84 LEU A O 1
ATOM 656 N N . LYS A 1 85 ? -33.626 8.153 34.104 1.00 90.44 85 LYS A N 1
ATOM 657 C CA . LYS A 1 85 ? -33.874 7.127 35.135 1.00 90.44 85 LYS A CA 1
ATOM 658 C C . LYS A 1 85 ? -33.925 7.729 36.535 1.00 90.44 85 LYS A C 1
ATOM 660 O O . LYS A 1 85 ? -34.755 7.323 37.348 1.00 90.44 85 LYS A O 1
ATOM 665 N N . LYS A 1 86 ? -33.041 8.687 36.829 1.00 90.19 86 LYS A N 1
ATOM 666 C CA . LYS A 1 86 ? -33.023 9.392 38.114 1.00 90.19 86 LYS A CA 1
ATOM 667 C C . LYS A 1 86 ? -34.283 10.231 38.314 1.00 90.19 86 LYS A C 1
ATOM 669 O O . LYS A 1 86 ? -34.816 10.239 39.418 1.00 90.19 86 LYS A O 1
ATOM 674 N N . PHE A 1 87 ? -34.762 10.886 37.259 1.00 87.06 87 PHE A N 1
ATOM 675 C CA . PHE A 1 87 ? -35.994 11.671 37.288 1.00 87.06 87 PHE A CA 1
ATOM 6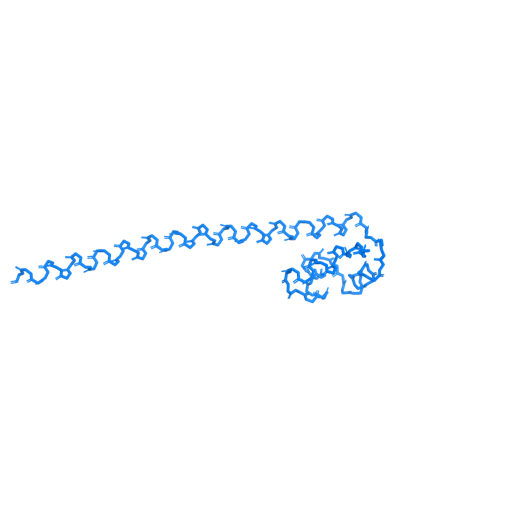76 C C . PHE A 1 87 ? -37.226 10.792 37.551 1.00 87.06 87 PHE A C 1
ATOM 678 O O . PHE A 1 87 ? -37.995 11.081 38.460 1.00 87.06 87 PHE A O 1
ATOM 685 N N . VAL A 1 88 ? -37.356 9.668 36.837 1.00 86.06 88 VAL A N 1
ATOM 686 C CA . VAL A 1 88 ? -38.481 8.724 36.993 1.00 86.06 88 VAL A CA 1
ATOM 687 C C . VAL A 1 88 ? -38.494 8.046 38.369 1.00 86.06 88 VAL A C 1
ATOM 689 O O . VAL A 1 88 ? -39.556 7.750 38.894 1.00 86.06 88 VAL A O 1
ATOM 692 N N . LYS A 1 89 ? -37.331 7.815 38.993 1.00 77.50 89 LYS A N 1
ATOM 693 C CA . LYS A 1 89 ? -37.255 7.267 40.362 1.00 77.50 89 LYS A CA 1
ATOM 694 C C . LYS A 1 89 ? -37.660 8.260 41.460 1.00 77.50 89 LYS A C 1
ATOM 696 O O . LYS A 1 89 ? -37.753 7.853 42.615 1.00 77.50 89 LYS A O 1
ATOM 701 N N . PHE A 1 90 ? -37.828 9.540 41.130 1.00 57.50 90 PHE A N 1
ATOM 702 C CA . PHE A 1 90 ? -38.167 10.605 42.079 1.00 57.50 90 PHE A CA 1
ATOM 703 C C . PHE A 1 90 ? -39.654 11.009 42.044 1.00 57.50 90 PHE A C 1
ATOM 705 O O . PHE A 1 90 ? -40.073 11.814 42.875 1.00 57.50 90 PHE A O 1
ATOM 712 N N . THR A 1 91 ? -40.428 10.464 41.101 1.00 54.44 91 THR A N 1
ATOM 713 C CA . THR A 1 91 ? -41.887 10.624 40.944 1.00 54.44 91 THR A CA 1
ATOM 714 C C . THR A 1 91 ? -42.613 9.362 41.367 1.00 54.44 91 THR A C 1
ATOM 716 O O . THR A 1 91 ? -43.631 9.485 42.077 1.00 54.44 91 THR A O 1
#

Organism: NCBI:txid3063998

Secondary structure (DSSP, 8-state):
-----HHHHHHHHTT--HHHHHHHHT--HHHHHHHHHSS---HHHHHHHHHHHHHHHHHHHHHHHHHHHHHHHHHHHHHHHHHHHHHHTT-

Radius of gyration: 23.34 Å; Cα contacts (8 Å, |Δi|>4): 42; chains: 1; bounding box: 64×22×54 Å

Solvent-accessible surface area (backbone atoms only — not comparable to full-atom values): 5188 Å² total; per-residue (Å²): 133,82,81,74,45,68,59,57,51,51,30,60,76,70,73,38,53,56,52,56,48,13,61,76,61,77,43,52,39,66,56,44,51,52,38,49,74,38,95,62,72,54,71,67,62,52,51,41,52,55,49,51,52,52,50,53,56,48,52,52,53,50,50,56,54,50,48,53,58,52,52,53,52,53,50,54,50,54,53,51,52,53,52,49,55,55,53,62,75,73,110

Foldseek 3Di:
DDPQQLLVVLCVVVVHQLCRVQVQQVHHSVVSVVSNVDPDDDPSRVVSSVVSVVVVVVVVVVVVVVVVVVVVVVVVVVVVVVVVVVVVVVD

InterPro domains:
  IPR010982 Lambda repressor-like, DNA-binding domain superfamily [SSF47413] (5-44)

pLDDT: mean 87.36, std 12.17, range [38.59, 97.62]

Sequence (91 aa):
MDKENLIKKTAKELGMTYKELGIAIGYSQETISKSASSEKISLPLQKALEMLITIKDLELKIESSNQGLQNDKTRAYDEMVEALKKFVKFT

Mean predicted aligned error: 9.36 Å